Protein AF-N9Q2F3-F1 (afdb_monomer_lite)

Foldseek 3Di:
DDPDPPVVVPDDDLCPPPDDDWFPQKDKFALVRVCVVLVHFFDPDPQVVVAAEADQVDKDKDWFDDDPDPPDQGKHKHFYDPPQFKKKKKWAFPDPVQTETFDWWKFFAAPRRGTGITMALFFDDWDPDDPVGGIITMGMDGHDPRGGMMITFGDCDGPNPNVHHYDRTGMMMMHRDD

Radius of gyration: 16.93 Å; chains: 1; bounding box: 44×53×39 Å

pLDDT: mean 86.67, std 14.23, range [40.28, 98.25]

Sequence (178 aa):
MGQSVLKSLFQTPEVDSGPVVLAQSYYRISQSETIDSLGKQCFNDKKIKKAKEISLKKAVNLWPRAPLKADEFDFEVVKLQSDIQNIQINSYASSQKNPTYYWPFVVFLDSRGCVLEGAGGFKNQEGQANIIQHERIEGVLQIPAQSEYILLTPLASAIDVEDKMLTNHGQLKLVAIR

Structure (mmCIF, N/CA/C/O backbone):
data_AF-N9Q2F3-F1
#
_entry.id   AF-N9Q2F3-F1
#
loop_
_atom_site.group_PDB
_atom_site.id
_atom_site.type_symbol
_atom_site.label_atom_id
_atom_site.label_alt_id
_atom_site.label_comp_id
_atom_site.label_asym_id
_atom_site.label_entity_id
_atom_site.label_seq_id
_atom_site.pdbx_PDB_ins_code
_atom_site.Cartn_x
_atom_site.Cartn_y
_atom_site.Cartn_z
_atom_site.occupancy
_atom_site.B_iso_or_equiv
_atom_site.auth_seq_id
_atom_site.auth_comp_id
_atom_site.auth_asym_id
_atom_site.auth_atom_id
_atom_site.pdbx_PDB_model_num
ATOM 1 N N . MET A 1 1 ? -30.015 -33.018 -19.981 1.00 40.28 1 MET A N 1
ATOM 2 C CA . MET A 1 1 ? -28.538 -32.956 -20.028 1.00 40.28 1 MET A CA 1
ATOM 3 C C . MET A 1 1 ? -28.154 -31.625 -20.659 1.00 40.28 1 MET A C 1
ATOM 5 O O . MET A 1 1 ? -28.429 -31.447 -21.833 1.00 40.28 1 MET A O 1
ATOM 9 N N . GLY A 1 2 ? -27.662 -30.651 -19.890 1.00 49.91 2 GLY A N 1
ATOM 10 C CA . GLY A 1 2 ? -27.363 -29.316 -20.436 1.00 49.91 2 GLY A CA 1
ATOM 11 C C . GLY A 1 2 ? -27.099 -28.224 -19.399 1.00 49.91 2 GLY A C 1
ATOM 12 O O . GLY A 1 2 ? -27.326 -27.051 -19.678 1.00 49.91 2 GLY A O 1
ATOM 13 N N . GLN A 1 3 ? -26.657 -28.575 -18.187 1.00 45.72 3 GLN A N 1
ATOM 14 C CA . GLN A 1 3 ? -26.303 -27.565 -17.190 1.00 45.72 3 GLN A CA 1
ATOM 15 C C . GLN A 1 3 ? -24.887 -27.035 -17.449 1.00 45.72 3 GLN A C 1
ATOM 17 O O . GLN A 1 3 ? -23.912 -27.462 -16.853 1.00 45.72 3 GLN A O 1
ATOM 22 N N . SER A 1 4 ? -24.848 -26.083 -18.382 1.00 48.66 4 SER A N 1
ATOM 23 C CA . SER A 1 4 ? -24.083 -24.835 -18.340 1.00 48.66 4 SER A CA 1
ATOM 24 C C . SER A 1 4 ? -22.572 -24.908 -18.077 1.00 48.66 4 SER A C 1
ATOM 26 O O . SER A 1 4 ? -22.093 -24.635 -16.979 1.00 48.66 4 SER A O 1
ATOM 28 N N . VAL A 1 5 ? -21.824 -25.079 -19.171 1.00 55.59 5 VAL A N 1
ATOM 29 C CA . VAL A 1 5 ? -20.409 -24.676 -19.319 1.00 55.59 5 VAL A CA 1
ATOM 30 C C . VAL A 1 5 ? -20.212 -23.176 -19.017 1.00 55.59 5 VAL A C 1
ATOM 32 O O . VAL A 1 5 ? -19.134 -22.744 -18.629 1.00 55.59 5 VAL A O 1
ATOM 35 N N . LEU A 1 6 ? -21.270 -22.359 -19.114 1.00 49.62 6 LEU A N 1
ATOM 36 C CA . LEU A 1 6 ? -21.218 -20.943 -18.740 1.00 49.62 6 LEU A CA 1
ATOM 37 C C . LEU A 1 6 ? -21.044 -20.755 -17.227 1.00 49.62 6 LEU A C 1
ATOM 39 O O . LEU A 1 6 ? -20.429 -19.784 -16.806 1.00 49.62 6 LEU A O 1
ATOM 43 N N . LYS A 1 7 ? -21.535 -21.681 -16.391 1.00 51.22 7 LYS A N 1
ATOM 44 C CA . LYS A 1 7 ? -21.461 -21.541 -14.929 1.00 51.22 7 LYS A CA 1
ATOM 45 C C . LYS A 1 7 ? -20.027 -21.673 -14.403 1.00 51.22 7 LYS A C 1
ATOM 47 O O . LYS A 1 7 ? -19.695 -20.996 -13.437 1.00 51.22 7 LYS A O 1
ATOM 52 N N . SER A 1 8 ? -19.176 -22.469 -15.057 1.00 53.12 8 SER A N 1
ATOM 53 C CA . SER A 1 8 ? -17.759 -22.606 -14.690 1.00 53.12 8 SER A CA 1
ATOM 54 C C . SER A 1 8 ? -16.909 -21.402 -15.107 1.00 53.12 8 SER A C 1
ATOM 56 O O . SER A 1 8 ? -15.882 -21.154 -14.492 1.00 53.12 8 SER A O 1
ATOM 58 N N . LEU A 1 9 ? -17.337 -20.619 -16.107 1.00 51.78 9 LEU A N 1
ATOM 59 C CA . LEU A 1 9 ? -16.630 -19.401 -16.535 1.00 51.78 9 LEU A CA 1
ATOM 60 C C . LEU A 1 9 ? -16.810 -18.227 -15.558 1.00 51.78 9 LEU A C 1
ATOM 62 O O . LEU A 1 9 ? -15.969 -17.334 -15.515 1.00 51.78 9 LEU A O 1
ATOM 66 N N . PHE A 1 10 ? -17.889 -18.229 -14.767 1.00 58.81 10 PHE A N 1
ATOM 67 C CA . PHE A 1 10 ? -18.186 -17.191 -13.769 1.00 58.81 10 PHE A CA 1
ATOM 68 C C . PHE A 1 10 ? -17.873 -17.613 -12.328 1.00 58.81 10 PHE A C 1
ATOM 70 O O . PHE A 1 10 ? -18.113 -16.842 -11.399 1.00 58.81 10 PHE A O 1
ATOM 77 N N . GLN A 1 11 ? -17.357 -18.825 -12.114 1.00 43.16 11 GLN A N 1
ATOM 78 C CA . GLN A 1 11 ? -16.860 -19.232 -10.805 1.00 43.16 11 GLN A CA 1
ATOM 79 C C . GLN A 1 11 ? -15.481 -18.614 -10.595 1.00 43.16 11 GLN A C 1
ATOM 81 O O . GLN A 1 11 ? -14.494 -19.048 -11.181 1.00 43.16 11 GLN A O 1
ATOM 86 N N . THR A 1 12 ? -15.418 -17.582 -9.754 1.00 49.09 12 THR A N 1
ATOM 87 C CA . THR A 1 12 ? -14.153 -17.119 -9.184 1.00 49.09 12 THR A CA 1
ATOM 88 C C . THR A 1 12 ? -13.551 -18.306 -8.430 1.00 49.09 12 THR A C 1
ATOM 90 O O . THR A 1 12 ? -14.217 -18.801 -7.516 1.00 49.09 12 THR A O 1
ATOM 93 N N . PRO A 1 13 ? -12.357 -18.803 -8.796 1.00 44.53 13 PRO A N 1
ATOM 94 C CA . PRO A 1 13 ? -11.714 -19.843 -8.012 1.00 44.53 13 PRO A CA 1
ATOM 95 C C . PRO A 1 13 ? -11.567 -19.327 -6.579 1.00 44.53 13 PRO A C 1
ATOM 97 O O . PRO A 1 13 ? -11.118 -18.193 -6.382 1.00 44.53 13 PRO A O 1
ATOM 100 N N . GLU A 1 14 ? -11.961 -20.126 -5.586 1.00 48.62 14 GLU A N 1
ATOM 101 C CA . GLU A 1 14 ? -11.440 -19.911 -4.240 1.00 48.62 14 GLU A CA 1
ATOM 102 C C . GLU A 1 14 ? -9.928 -20.095 -4.347 1.00 48.62 14 GLU A C 1
ATOM 104 O O . GLU A 1 14 ? -9.438 -21.171 -4.689 1.00 48.62 14 GLU A O 1
ATOM 109 N N . VAL A 1 15 ? -9.197 -18.997 -4.169 1.00 49.72 15 VAL A N 1
ATOM 110 C CA . VAL A 1 15 ? -7.740 -19.019 -4.131 1.00 49.72 15 VAL A CA 1
ATOM 111 C C . VAL A 1 15 ? -7.370 -19.634 -2.788 1.00 49.72 15 VAL A C 1
ATOM 113 O O . VAL A 1 15 ? -7.309 -18.938 -1.779 1.00 49.72 15 VAL A O 1
ATOM 116 N N . ASP A 1 16 ? -7.202 -20.952 -2.767 1.00 48.19 16 ASP A N 1
ATOM 117 C CA . ASP A 1 16 ? -6.467 -21.629 -1.706 1.00 48.19 16 ASP A CA 1
ATOM 118 C C . ASP A 1 16 ? -4.981 -21.313 -1.923 1.00 48.19 16 ASP A C 1
ATOM 120 O O . ASP A 1 16 ? -4.345 -21.829 -2.844 1.00 48.19 16 ASP A O 1
ATOM 124 N N . SER A 1 17 ? -4.467 -20.337 -1.173 1.00 54.75 17 SER A N 1
ATOM 125 C CA . SER A 1 17 ? -3.170 -19.695 -1.423 1.00 54.75 17 SER A CA 1
ATOM 126 C C . SER A 1 17 ? -1.962 -20.452 -0.861 1.00 54.75 17 SER A C 1
ATOM 128 O O . SER A 1 17 ? -0.843 -19.955 -0.974 1.00 54.75 17 SER A O 1
ATOM 130 N N . GLY A 1 18 ? -2.145 -21.639 -0.271 1.00 63.53 18 GLY A N 1
ATOM 131 C CA . GLY A 1 18 ? -1.077 -22.279 0.501 1.00 63.53 18 GLY A CA 1
ATOM 132 C C . GLY A 1 18 ? -0.653 -21.410 1.701 1.00 63.53 18 GLY A C 1
ATOM 133 O O . GLY A 1 18 ? -1.369 -20.476 2.066 1.00 63.53 18 GLY A O 1
ATOM 134 N N . PRO A 1 19 ? 0.484 -21.702 2.361 1.00 72.56 19 PRO A N 1
ATOM 135 C CA . PRO A 1 19 ? 0.951 -20.875 3.468 1.00 72.56 19 PRO A CA 1
ATOM 136 C C . PRO A 1 19 ? 1.272 -19.454 2.987 1.00 72.56 19 PRO A C 1
ATOM 138 O O . PRO A 1 19 ? 2.014 -19.272 2.023 1.00 72.56 19 PRO A O 1
ATOM 141 N N . VAL A 1 20 ? 0.750 -18.443 3.686 1.00 81.88 20 VAL A N 1
ATOM 142 C CA . VAL A 1 20 ? 1.099 -17.041 3.438 1.00 81.88 20 VAL A CA 1
ATOM 143 C C . VAL A 1 20 ? 2.567 -16.813 3.798 1.00 81.88 20 VAL A C 1
ATOM 145 O O . VAL A 1 20 ? 2.960 -16.952 4.956 1.00 81.88 20 VAL A O 1
ATOM 148 N N . VAL A 1 21 ? 3.380 -16.446 2.806 1.00 87.25 21 VAL A N 1
ATOM 149 C CA . VAL A 1 21 ? 4.807 -16.145 2.982 1.00 87.25 21 VAL A CA 1
ATOM 150 C C . VAL A 1 21 ? 5.035 -14.652 2.770 1.00 87.25 21 VAL A C 1
ATOM 152 O O . VAL A 1 21 ? 4.742 -14.121 1.700 1.00 87.25 21 VAL A O 1
ATOM 155 N N . LEU A 1 22 ? 5.578 -13.970 3.778 1.00 92.62 22 LEU A N 1
ATOM 156 C CA . LEU A 1 22 ? 6.029 -12.583 3.645 1.00 92.62 22 LEU A CA 1
ATOM 157 C C . LEU A 1 22 ? 7.369 -12.520 2.903 1.00 92.62 22 LEU A C 1
ATOM 159 O O . LEU A 1 22 ? 8.162 -13.463 2.943 1.00 92.62 22 LEU A O 1
ATOM 163 N N . ALA A 1 23 ? 7.622 -11.402 2.228 1.00 93.38 23 ALA A N 1
ATOM 164 C CA . ALA A 1 23 ? 8.900 -11.161 1.569 1.00 93.38 23 ALA A CA 1
ATOM 165 C C . ALA A 1 23 ? 10.058 -11.177 2.582 1.00 93.38 23 ALA A C 1
ATOM 167 O O . ALA A 1 23 ? 9.909 -10.727 3.715 1.00 93.38 23 ALA A O 1
ATOM 168 N N . GLN A 1 24 ? 11.244 -11.635 2.171 1.00 91.31 24 GLN A N 1
ATOM 169 C CA . GLN A 1 24 ? 12.432 -11.579 3.040 1.00 91.31 24 GLN A CA 1
ATOM 170 C C . GLN A 1 24 ? 12.848 -10.139 3.360 1.00 91.31 24 GLN A C 1
ATOM 172 O O . GLN A 1 24 ? 13.388 -9.867 4.427 1.00 91.31 24 GLN A O 1
ATOM 177 N N . SER A 1 25 ? 12.572 -9.219 2.438 1.00 92.44 25 SER A N 1
ATOM 178 C CA . SER A 1 25 ? 12.775 -7.783 2.594 1.00 92.44 25 SER A CA 1
ATOM 179 C C . SER A 1 25 ? 11.649 -7.090 3.362 1.00 92.44 25 SER A C 1
ATOM 181 O O . SER A 1 25 ? 11.697 -5.875 3.486 1.00 92.44 25 SER A O 1
ATOM 183 N N . TYR A 1 26 ? 10.624 -7.808 3.837 1.00 95.12 26 TYR A N 1
ATOM 184 C CA . TYR A 1 26 ? 9.456 -7.199 4.470 1.00 95.12 26 TYR A CA 1
ATOM 185 C C . TYR A 1 26 ? 9.838 -6.498 5.775 1.00 95.12 26 TYR A C 1
ATOM 187 O O . TYR A 1 26 ? 10.404 -7.119 6.676 1.00 95.12 26 TYR A O 1
ATOM 195 N N . TYR A 1 27 ? 9.471 -5.225 5.912 1.00 93.88 27 TYR A N 1
ATOM 196 C CA . TYR A 1 27 ? 9.708 -4.473 7.141 1.00 93.88 27 TYR A CA 1
ATOM 197 C C . TYR A 1 27 ? 8.520 -3.594 7.528 1.00 93.88 27 TYR A C 1
ATOM 199 O O . TYR A 1 27 ? 7.716 -3.163 6.695 1.00 93.88 27 TYR A O 1
ATOM 207 N N . ARG A 1 28 ? 8.433 -3.328 8.834 1.00 95.94 28 ARG A N 1
ATOM 208 C CA . ARG A 1 28 ? 7.472 -2.412 9.451 1.00 95.94 28 ARG A CA 1
ATOM 209 C C . ARG A 1 28 ? 8.161 -1.108 9.794 1.00 95.94 28 ARG A C 1
ATOM 211 O O . ARG A 1 28 ? 9.334 -1.108 10.156 1.00 95.94 28 ARG A O 1
ATOM 218 N N . ILE A 1 29 ? 7.417 -0.019 9.690 1.00 95.56 29 ILE A N 1
ATOM 219 C CA . ILE A 1 29 ? 7.859 1.320 10.063 1.00 95.56 29 ILE A CA 1
ATOM 220 C C . ILE A 1 29 ? 7.018 1.755 11.249 1.00 95.56 29 ILE A C 1
ATOM 222 O O . ILE A 1 29 ? 5.792 1.659 11.197 1.00 95.56 29 ILE A O 1
ATOM 226 N N . SER A 1 30 ? 7.660 2.234 12.312 1.00 97.31 30 SER A N 1
ATOM 227 C CA . SER A 1 30 ? 6.954 2.644 13.525 1.00 97.31 30 SER A CA 1
ATOM 228 C C . SER A 1 30 ? 5.921 3.745 13.251 1.00 97.31 30 SER A C 1
ATOM 230 O O . SER A 1 30 ? 5.980 4.453 12.240 1.00 97.31 30 SER A O 1
ATOM 232 N N . GLN A 1 31 ? 4.971 3.919 14.174 1.00 97.62 31 GLN A N 1
ATOM 233 C CA . GLN A 1 31 ? 3.963 4.974 14.076 1.00 97.62 31 GLN A CA 1
ATOM 234 C C . GLN A 1 31 ? 4.603 6.354 13.877 1.00 97.62 31 GLN A C 1
ATOM 236 O O . GLN A 1 31 ? 4.211 7.080 12.968 1.00 97.62 31 GLN A O 1
ATOM 241 N N . SER A 1 32 ? 5.596 6.704 14.700 1.00 96.12 32 SER A N 1
ATOM 242 C CA . SER A 1 32 ? 6.265 8.008 14.658 1.00 96.12 32 SER A CA 1
ATOM 243 C C . SER A 1 32 ? 6.963 8.249 13.326 1.00 96.12 32 SER A C 1
ATOM 245 O O . SER A 1 32 ? 6.693 9.252 12.678 1.00 96.12 32 SER A O 1
ATOM 247 N N . GLU A 1 33 ? 7.771 7.295 12.863 1.00 95.06 33 GLU A N 1
ATOM 248 C CA . GLU A 1 33 ? 8.491 7.423 11.589 1.00 95.06 33 GLU A CA 1
ATOM 249 C C . GLU A 1 33 ? 7.527 7.491 10.399 1.00 95.06 33 GLU A C 1
ATOM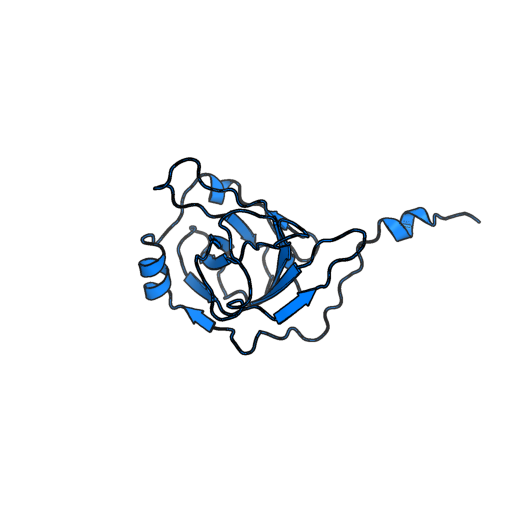 251 O O . GLU A 1 33 ? 7.766 8.213 9.431 1.00 95.06 33 GLU A O 1
ATOM 256 N N . THR A 1 34 ? 6.407 6.769 10.474 1.00 95.75 34 THR A N 1
ATOM 257 C CA . THR A 1 34 ? 5.360 6.819 9.451 1.00 95.75 34 THR A CA 1
ATOM 258 C C . THR A 1 34 ? 4.681 8.187 9.428 1.00 95.75 34 THR A C 1
ATOM 260 O O . THR A 1 34 ? 4.484 8.750 8.354 1.00 95.75 34 THR A O 1
ATOM 263 N N . ILE A 1 35 ? 4.353 8.755 10.593 1.00 95.31 35 ILE A N 1
ATOM 264 C CA . ILE A 1 35 ? 3.778 10.104 10.699 1.00 95.31 35 ILE A CA 1
ATOM 265 C C . ILE A 1 35 ? 4.754 11.146 10.153 1.00 95.31 35 ILE A C 1
ATOM 267 O O . ILE A 1 35 ? 4.335 11.991 9.362 1.00 95.31 35 ILE A O 1
ATOM 271 N N . ASP A 1 36 ? 6.030 11.061 10.528 1.00 93.06 36 ASP A N 1
ATOM 272 C CA . ASP A 1 36 ? 7.075 11.978 10.069 1.00 93.06 36 ASP A CA 1
ATOM 273 C C . ASP A 1 36 ? 7.243 11.908 8.546 1.00 93.06 36 ASP A C 1
ATOM 275 O O . ASP A 1 36 ? 7.299 12.939 7.876 1.00 93.06 36 ASP A O 1
ATOM 279 N N . SER A 1 37 ? 7.227 10.696 7.984 1.00 89.81 37 SER A N 1
ATOM 280 C CA . SER A 1 37 ? 7.331 10.471 6.536 1.00 89.81 37 SER A CA 1
ATOM 281 C C . SER A 1 37 ? 6.132 11.024 5.758 1.00 89.81 37 SER A C 1
ATOM 283 O O . SER A 1 37 ? 6.289 11.506 4.639 1.00 89.81 37 SER A O 1
ATOM 285 N N . LEU A 1 38 ? 4.925 10.953 6.331 1.00 89.88 38 LEU A N 1
ATOM 286 C CA . LEU A 1 38 ? 3.697 11.459 5.704 1.00 89.88 38 LEU A CA 1
ATOM 287 C C . LEU A 1 38 ? 3.460 12.953 5.964 1.00 89.88 38 LEU A C 1
ATOM 289 O O . LEU A 1 38 ? 2.654 13.574 5.273 1.00 89.88 38 LEU A O 1
ATOM 293 N N . GLY A 1 39 ? 4.071 13.514 7.010 1.00 91.12 39 GLY A N 1
ATOM 294 C CA . GLY A 1 39 ? 3.764 14.848 7.528 1.00 91.12 39 GLY A CA 1
ATOM 295 C C . GLY A 1 39 ? 2.346 14.988 8.103 1.00 91.12 39 GLY A C 1
ATOM 296 O O . GLY A 1 39 ? 1.881 16.108 8.327 1.00 91.12 39 GLY A O 1
ATOM 297 N N . LYS A 1 40 ? 1.619 13.879 8.316 1.00 92.19 40 LYS A N 1
ATOM 298 C CA . LYS A 1 40 ? 0.219 13.884 8.772 1.00 92.19 40 LYS A CA 1
ATOM 299 C C . LYS A 1 40 ? -0.101 12.658 9.623 1.00 92.19 40 LYS A C 1
ATOM 301 O O . LYS A 1 40 ? 0.143 11.526 9.221 1.00 92.19 40 LYS A O 1
ATOM 306 N N . GLN A 1 41 ? -0.725 12.894 10.778 1.00 95.81 41 GLN A N 1
ATOM 307 C CA . GLN A 1 41 ? -1.094 11.833 11.720 1.00 95.81 41 GLN A CA 1
ATOM 308 C C . GLN A 1 41 ? -2.452 11.184 11.427 1.00 95.81 41 GLN A C 1
ATOM 310 O O . GLN A 1 41 ? -2.607 9.982 11.618 1.00 95.81 41 GLN A O 1
ATOM 315 N N . CYS A 1 42 ? -3.453 11.961 11.009 1.00 95.69 42 CYS A N 1
ATOM 316 C CA . CYS A 1 42 ? -4.808 11.455 10.785 1.00 95.69 42 CYS A CA 1
ATOM 317 C C . CYS A 1 42 ? -5.410 12.003 9.495 1.00 95.69 42 CYS A C 1
ATOM 319 O O . CYS A 1 42 ? -5.230 13.172 9.158 1.00 95.69 42 CYS A O 1
ATOM 321 N N . PHE A 1 43 ? -6.183 11.166 8.813 1.00 93.44 43 PHE A N 1
ATOM 322 C CA . PHE A 1 43 ? -6.820 11.437 7.532 1.00 93.44 43 PHE A CA 1
ATOM 323 C C . PHE A 1 43 ? -8.338 11.475 7.730 1.00 93.44 43 PHE A C 1
ATOM 325 O O . PHE A 1 43 ? -8.956 10.483 8.102 1.00 93.44 43 PHE A O 1
ATOM 332 N N . ASN A 1 44 ? -8.960 12.630 7.487 1.00 87.12 44 ASN A N 1
ATOM 333 C CA . ASN A 1 44 ? -10.416 12.820 7.589 1.00 87.12 44 ASN A CA 1
ATOM 334 C C . ASN A 1 44 ? -11.048 13.185 6.233 1.00 87.12 44 ASN A C 1
ATOM 336 O O . ASN A 1 44 ? -12.165 13.712 6.150 1.00 87.12 44 ASN A O 1
ATOM 340 N N . ASP A 1 45 ? -10.312 12.891 5.165 1.00 82.81 45 ASP A N 1
ATOM 341 C CA . ASP A 1 45 ? -10.558 13.388 3.823 1.00 82.81 45 ASP A CA 1
ATOM 342 C C . ASP A 1 45 ? -11.740 12.655 3.172 1.00 82.81 45 ASP A C 1
ATOM 344 O O . ASP A 1 45 ? -12.147 11.555 3.562 1.00 82.81 45 ASP A O 1
ATOM 348 N N . LYS A 1 46 ? -12.295 13.241 2.105 1.00 86.19 46 LYS A N 1
ATOM 349 C CA . LYS A 1 46 ? -13.409 12.639 1.350 1.00 86.19 46 LYS A CA 1
ATOM 350 C C . LYS A 1 46 ? -13.074 11.236 0.825 1.00 86.19 46 LYS A C 1
ATOM 352 O O . LYS A 1 46 ? -13.992 10.435 0.657 1.00 86.19 46 LYS A O 1
ATOM 357 N N . LYS A 1 47 ? -11.789 10.951 0.577 1.00 87.56 47 LYS A N 1
ATOM 358 C CA . LYS A 1 47 ? -11.294 9.636 0.154 1.00 87.56 47 LYS A CA 1
ATOM 359 C C . LYS A 1 47 ? -11.534 8.567 1.227 1.00 87.56 47 LYS A C 1
ATOM 361 O O . LYS A 1 47 ? -12.092 7.532 0.890 1.00 87.56 47 LYS A O 1
ATOM 366 N N . ILE A 1 48 ? -11.260 8.855 2.505 1.00 91.19 48 ILE A N 1
ATOM 367 C CA . ILE A 1 48 ? -11.517 7.935 3.632 1.00 91.19 48 ILE A CA 1
ATOM 368 C C . ILE A 1 48 ? -13.006 7.592 3.719 1.00 91.19 48 ILE A C 1
ATOM 370 O O . ILE A 1 48 ? -13.392 6.428 3.725 1.00 91.19 48 ILE A O 1
ATOM 374 N N . LYS A 1 49 ? -13.872 8.611 3.671 1.00 89.44 49 LYS A N 1
ATOM 375 C CA . LYS A 1 49 ? -15.335 8.428 3.749 1.00 89.44 49 LYS A CA 1
ATOM 376 C C . LYS A 1 49 ? -15.927 7.641 2.575 1.00 89.44 49 LYS A C 1
ATOM 378 O O . LYS A 1 49 ? -17.049 7.156 2.673 1.00 89.44 49 LYS A O 1
ATOM 383 N N . LYS A 1 50 ? -15.216 7.571 1.448 1.00 92.38 50 LYS A N 1
ATOM 384 C CA . LYS A 1 50 ? -15.640 6.885 0.219 1.00 92.38 50 LYS A CA 1
ATOM 385 C C . LYS A 1 50 ? -14.756 5.684 -0.117 1.00 92.38 50 LYS A C 1
ATOM 387 O O . LYS A 1 50 ? -14.811 5.203 -1.250 1.00 92.38 50 LYS A O 1
ATOM 392 N N . ALA A 1 51 ? -13.941 5.232 0.835 1.00 94.75 51 ALA A N 1
ATOM 393 C CA . ALA A 1 51 ? -13.023 4.128 0.631 1.00 94.75 51 ALA A CA 1
ATOM 394 C C . ALA A 1 51 ? -13.800 2.887 0.179 1.00 94.75 51 ALA A C 1
ATOM 396 O O . ALA A 1 51 ? -14.854 2.552 0.725 1.00 94.75 51 ALA A O 1
ATOM 397 N N . LYS A 1 52 ? -13.285 2.206 -0.845 1.00 95.94 52 LYS A N 1
ATOM 398 C CA . LYS A 1 52 ? -13.847 0.920 -1.262 1.00 95.94 52 LYS A CA 1
ATOM 399 C C . LYS A 1 52 ? -13.553 -0.100 -0.169 1.00 95.94 52 LYS A C 1
ATOM 401 O O . LYS A 1 52 ? -12.440 -0.127 0.344 1.00 95.94 52 LYS A O 1
ATOM 406 N N . GLU A 1 53 ? -14.527 -0.939 0.152 1.00 96.12 53 GLU A N 1
ATOM 407 C CA . GLU A 1 53 ? -14.348 -2.010 1.132 1.00 96.12 53 GLU A CA 1
ATOM 408 C C . GLU A 1 53 ? -13.834 -3.290 0.457 1.00 96.12 53 GLU A C 1
ATOM 410 O O . GLU A 1 53 ? -14.397 -3.724 -0.561 1.00 96.12 53 GLU A O 1
ATOM 415 N N . ILE A 1 54 ? -12.766 -3.866 1.017 1.00 95.88 54 ILE A N 1
ATOM 416 C CA . ILE A 1 54 ? -12.198 -5.164 0.637 1.00 95.88 54 ILE A CA 1
ATOM 417 C C . ILE A 1 54 ? -12.659 -6.251 1.606 1.00 95.88 54 ILE A C 1
ATOM 419 O O . ILE A 1 54 ? -12.805 -6.009 2.801 1.00 95.88 54 ILE A O 1
ATOM 423 N N . SER A 1 55 ? -12.860 -7.462 1.086 1.00 94.12 55 SER A N 1
ATOM 424 C CA . SER A 1 55 ? -13.147 -8.649 1.887 1.00 94.12 55 SER A CA 1
ATOM 425 C C . SER A 1 55 ? -12.574 -9.911 1.260 1.00 94.12 55 SER A C 1
ATOM 427 O O . SER A 1 55 ? -12.185 -9.914 0.092 1.00 94.12 55 SER A O 1
ATOM 429 N N . LEU A 1 56 ? -12.599 -11.020 2.003 1.00 90.12 56 LEU A N 1
ATOM 430 C CA . LEU A 1 56 ? -12.174 -12.342 1.518 1.00 90.12 56 LEU A CA 1
ATOM 431 C C . LEU A 1 56 ? -12.918 -12.809 0.254 1.00 90.12 56 LEU A C 1
ATOM 433 O O . LEU A 1 56 ? -12.427 -13.666 -0.469 1.00 90.12 56 LEU A O 1
ATOM 437 N N . LYS A 1 57 ? -14.104 -12.255 -0.033 1.00 87.00 57 LYS A N 1
ATOM 438 C CA . LYS A 1 57 ? -14.899 -12.593 -1.227 1.00 87.00 57 LYS A CA 1
ATOM 439 C C . LYS A 1 57 ? -14.814 -11.536 -2.328 1.00 87.00 57 LYS A C 1
ATOM 441 O O . LYS A 1 57 ? -15.375 -11.731 -3.405 1.00 87.00 57 LYS A O 1
ATOM 446 N N . LYS A 1 58 ? -14.179 -10.391 -2.061 1.00 91.12 58 LYS A N 1
ATOM 447 C CA . LYS A 1 58 ? -14.245 -9.214 -2.927 1.00 91.12 58 LYS A CA 1
ATOM 448 C C . LYS A 1 58 ? -12.897 -8.513 -3.003 1.00 91.12 58 LYS A C 1
ATOM 450 O O . LYS A 1 58 ? -12.512 -7.780 -2.096 1.00 91.12 58 LYS A O 1
ATOM 455 N N . ALA A 1 59 ? -12.241 -8.676 -4.147 1.00 94.06 59 ALA A N 1
ATOM 456 C CA . ALA A 1 59 ? -11.065 -7.897 -4.507 1.00 94.06 59 ALA A CA 1
ATOM 457 C C . ALA A 1 59 ? -11.423 -6.426 -4.776 1.00 94.06 59 ALA A C 1
ATOM 459 O O . ALA A 1 59 ? -12.520 -6.106 -5.248 1.00 94.06 59 ALA A O 1
ATOM 460 N N . VAL A 1 60 ? -10.464 -5.533 -4.544 1.00 96.81 60 VAL A N 1
ATOM 461 C CA . VAL A 1 60 ? -10.589 -4.100 -4.829 1.00 96.81 60 VAL A CA 1
ATOM 462 C C . VAL A 1 60 ? -9.579 -3.705 -5.895 1.00 96.81 60 VAL A C 1
ATOM 464 O O . VAL A 1 60 ? -8.383 -3.923 -5.742 1.00 96.81 60 VAL A O 1
ATOM 467 N N . ASN A 1 61 ? -10.067 -3.091 -6.973 1.00 96.44 61 ASN A N 1
ATOM 468 C CA . ASN A 1 61 ? -9.219 -2.463 -7.980 1.00 96.44 61 ASN A CA 1
ATOM 469 C C . ASN A 1 61 ? -9.124 -0.953 -7.716 1.00 96.44 61 ASN A C 1
ATOM 471 O O . ASN A 1 61 ? -10.147 -0.287 -7.474 1.00 96.44 61 ASN A O 1
ATOM 475 N N . LEU A 1 62 ? -7.906 -0.426 -7.788 1.00 95.56 62 LEU A N 1
ATOM 476 C CA . LEU A 1 62 ? -7.575 0.985 -7.620 1.00 95.56 62 LEU A CA 1
ATOM 477 C C . LEU A 1 62 ? -6.846 1.486 -8.863 1.00 95.56 62 LEU A C 1
ATOM 479 O O . LEU A 1 62 ? -6.095 0.742 -9.493 1.00 95.56 62 LEU A O 1
ATOM 483 N N . TRP A 1 63 ? -7.058 2.760 -9.180 1.00 94.25 63 TRP A N 1
ATOM 484 C CA . TRP A 1 63 ? -6.400 3.442 -10.291 1.00 94.25 63 TRP A CA 1
ATOM 485 C C . TRP A 1 63 ? -5.793 4.745 -9.779 1.00 94.25 63 TRP A C 1
ATOM 487 O O . TRP A 1 63 ? -6.394 5.798 -10.017 1.00 94.25 63 TRP A O 1
ATOM 497 N N . PRO A 1 64 ? -4.660 4.672 -9.050 1.00 92.62 64 PRO A N 1
ATOM 498 C CA . PRO A 1 64 ? -3.920 5.860 -8.653 1.00 92.62 64 PRO A CA 1
ATOM 499 C C . PRO A 1 64 ? -3.654 6.743 -9.868 1.00 92.62 64 PRO A C 1
ATOM 501 O O . PRO A 1 64 ? -3.308 6.249 -10.949 1.00 92.62 64 PRO A O 1
ATOM 504 N N . ARG A 1 65 ? -3.837 8.048 -9.702 1.00 89.06 65 ARG A N 1
ATOM 505 C CA . ARG A 1 65 ? -3.605 9.046 -10.749 1.00 89.06 65 ARG A CA 1
ATOM 506 C C . ARG A 1 65 ? -2.518 9.991 -10.272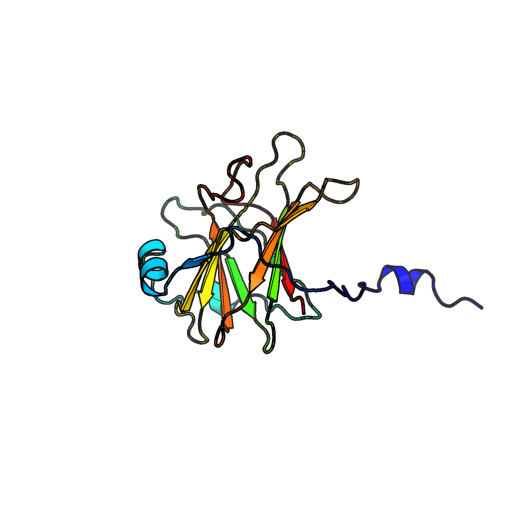 1.00 89.06 65 ARG A C 1
ATOM 508 O O . ARG A 1 65 ? -2.286 10.107 -9.082 1.00 89.06 65 ARG A O 1
ATOM 515 N N . ALA A 1 66 ? -1.861 10.661 -11.209 1.00 85.38 66 ALA A N 1
ATOM 516 C CA . ALA A 1 66 ? -0.990 11.759 -10.839 1.00 85.38 66 ALA A CA 1
ATOM 517 C C . ALA A 1 66 ? -1.855 12.916 -10.305 1.00 85.38 66 ALA A C 1
ATOM 519 O O . ALA A 1 66 ? -2.918 13.184 -10.889 1.00 85.38 66 ALA A O 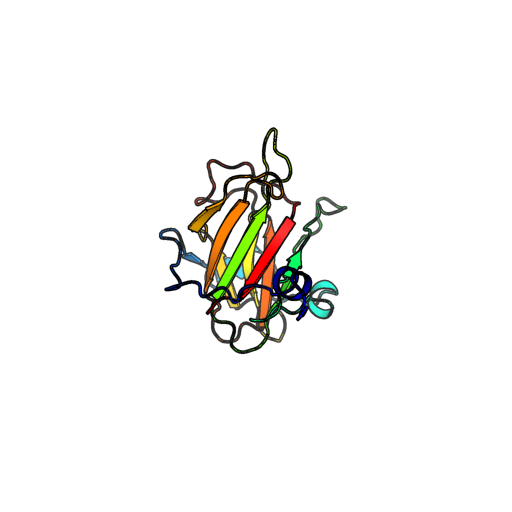1
ATOM 520 N N . PRO A 1 67 ? -1.415 13.613 -9.247 1.00 81.50 67 PRO A N 1
ATOM 521 C CA . PRO A 1 67 ? -2.148 14.751 -8.727 1.00 81.50 67 PRO A CA 1
ATOM 522 C C . PRO A 1 67 ? -2.216 15.866 -9.774 1.00 81.50 67 PRO A C 1
ATOM 524 O O . PRO A 1 67 ? -1.301 16.060 -10.577 1.00 81.50 67 PRO A O 1
ATOM 527 N N . LEU A 1 68 ? -3.316 16.620 -9.765 1.00 79.94 68 LEU A N 1
ATOM 528 C CA . LEU A 1 68 ? -3.501 17.748 -10.686 1.00 79.94 68 LEU A CA 1
ATOM 529 C C . LEU A 1 68 ? -2.618 18.946 -10.311 1.00 79.94 68 LEU A C 1
ATOM 531 O O . LEU A 1 68 ? -2.341 19.795 -11.157 1.00 79.94 68 LEU A O 1
ATOM 535 N N . LYS A 1 69 ? -2.201 19.023 -9.044 1.00 82.00 69 LYS A N 1
ATOM 536 C CA . LYS A 1 69 ? -1.300 20.041 -8.501 1.00 82.00 69 LYS A CA 1
ATOM 537 C C . LYS A 1 69 ? -0.073 19.362 -7.905 1.00 82.00 69 LYS A C 1
ATOM 539 O O . LYS A 1 69 ? -0.203 18.343 -7.238 1.00 82.00 69 LYS A O 1
ATOM 544 N N . ALA A 1 70 ? 1.109 19.925 -8.136 1.00 69.50 70 ALA A N 1
ATOM 545 C CA . ALA A 1 70 ? 2.377 19.311 -7.733 1.00 69.50 70 ALA A CA 1
ATOM 546 C C . ALA A 1 70 ? 2.546 19.172 -6.205 1.00 69.50 70 ALA A C 1
ATOM 548 O O . ALA A 1 70 ? 3.316 18.340 -5.742 1.00 69.50 70 ALA A O 1
ATOM 549 N N . ASP A 1 71 ? 1.821 19.982 -5.441 1.00 69.88 71 ASP A N 1
ATOM 550 C CA . ASP A 1 71 ? 1.822 20.090 -3.983 1.00 69.88 71 ASP A CA 1
ATOM 551 C C . ASP A 1 71 ? 0.700 19.282 -3.300 1.00 69.88 71 ASP A C 1
ATOM 553 O O . ASP A 1 71 ? 0.598 19.269 -2.073 1.00 69.88 71 ASP A O 1
ATOM 557 N N . GLU A 1 72 ? -0.150 18.588 -4.064 1.00 76.00 72 GLU A N 1
ATOM 558 C CA . GLU A 1 72 ? -1.218 17.760 -3.502 1.00 76.00 72 GLU A CA 1
ATOM 559 C C . GLU A 1 72 ? -0.686 16.380 -3.091 1.00 76.00 72 GLU A C 1
ATOM 561 O O . GLU A 1 72 ? -0.173 15.617 -3.911 1.00 76.00 72 GLU A O 1
ATOM 566 N N . PHE A 1 73 ? -0.843 16.044 -1.807 1.00 78.75 73 PHE A N 1
ATOM 567 C CA . PHE A 1 73 ? -0.552 14.707 -1.295 1.00 78.75 73 PHE A CA 1
ATOM 568 C C . PHE A 1 73 ? -1.573 13.705 -1.850 1.00 78.75 73 PHE A C 1
ATOM 570 O O . PHE A 1 73 ? -2.733 13.682 -1.420 1.00 78.75 73 PHE A O 1
ATOM 577 N N . ASP A 1 74 ? -1.144 12.890 -2.814 1.00 84.56 74 ASP A N 1
ATOM 578 C CA . ASP A 1 74 ? -1.998 11.889 -3.443 1.00 84.56 74 ASP A CA 1
ATOM 579 C C . ASP A 1 74 ? -1.828 10.510 -2.807 1.00 84.56 74 ASP A C 1
ATOM 581 O O . ASP A 1 74 ? -0.728 10.054 -2.507 1.00 84.56 74 ASP A O 1
ATOM 585 N N . PHE A 1 75 ? -2.952 9.838 -2.610 1.00 92.12 75 PHE A N 1
ATOM 586 C CA . PHE A 1 75 ? -3.019 8.514 -2.016 1.00 92.12 75 PHE A CA 1
ATOM 587 C C . PHE A 1 75 ? -4.323 7.830 -2.409 1.00 92.12 75 PHE A C 1
ATOM 589 O O . PHE A 1 75 ? -5.360 8.471 -2.616 1.00 92.12 75 PHE A O 1
ATOM 596 N N . GLU A 1 76 ? -4.291 6.507 -2.437 1.00 94.62 76 GLU A N 1
ATOM 597 C CA . GLU A 1 76 ? -5.488 5.678 -2.457 1.00 94.62 76 GLU A CA 1
ATOM 598 C C . GLU A 1 76 ? -5.780 5.148 -1.055 1.00 94.62 76 GLU A C 1
ATOM 600 O O . GLU A 1 76 ? -4.878 5.009 -0.229 1.00 94.62 76 GLU A O 1
ATOM 605 N N . VAL A 1 77 ? -7.046 4.840 -0.774 1.00 96.25 77 VAL A N 1
ATOM 606 C CA . VAL A 1 77 ? -7.430 4.233 0.503 1.00 96.25 77 VAL A CA 1
ATOM 607 C C . VAL A 1 77 ? -8.514 3.182 0.333 1.00 96.25 77 VAL A C 1
ATOM 609 O O . VAL A 1 77 ? -9.476 3.348 -0.424 1.00 96.25 77 VAL A O 1
ATOM 612 N N . VAL A 1 78 ? -8.344 2.084 1.060 1.00 97.31 78 VAL A N 1
ATOM 613 C CA . VAL A 1 78 ? -9.250 0.938 1.082 1.00 97.31 78 VAL A CA 1
ATOM 614 C C . VAL A 1 78 ? -9.653 0.669 2.519 1.00 97.31 78 VAL A C 1
ATOM 616 O O . VAL A 1 78 ? -8.811 0.679 3.412 1.00 97.31 78 VAL A O 1
ATOM 619 N N . LYS A 1 79 ? -10.947 0.439 2.731 1.00 97.50 79 LYS A N 1
ATOM 620 C CA . LYS A 1 79 ? -11.490 0.015 4.017 1.00 97.50 79 LYS A CA 1
ATOM 621 C C . LYS A 1 79 ? -11.410 -1.503 4.125 1.00 97.50 79 LYS A C 1
ATOM 623 O O . LYS A 1 79 ? -11.765 -2.198 3.173 1.00 97.50 79 LYS A O 1
ATOM 628 N N . LEU A 1 80 ? -10.971 -2.006 5.266 1.00 96.56 80 LEU A N 1
ATOM 629 C CA . LEU A 1 80 ? -10.867 -3.429 5.550 1.00 96.56 80 LEU A CA 1
ATOM 630 C C . LEU A 1 80 ? -12.170 -3.934 6.172 1.00 96.56 80 LEU A C 1
ATOM 632 O O . LEU A 1 80 ? -12.690 -3.325 7.103 1.00 96.56 80 LEU A O 1
ATOM 636 N N . GLN A 1 81 ? -12.698 -5.053 5.673 1.00 93.38 81 GLN A N 1
ATOM 637 C CA . GLN A 1 81 ? -13.654 -5.833 6.455 1.00 93.38 81 GLN A CA 1
ATOM 638 C C . GLN A 1 81 ? -12.923 -6.477 7.646 1.00 93.38 81 GLN A C 1
ATOM 640 O O . GLN A 1 81 ? -11.725 -6.765 7.564 1.00 93.38 81 GLN A O 1
ATOM 645 N N . SER A 1 82 ? -13.654 -6.732 8.734 1.00 81.19 82 SER A N 1
ATOM 646 C CA . SER A 1 82 ? -13.148 -7.507 9.866 1.00 81.19 82 SER A CA 1
ATOM 647 C C . SER A 1 82 ? -12.515 -8.831 9.414 1.00 81.19 82 SER A C 1
ATOM 649 O O . SER A 1 82 ? -12.910 -9.420 8.405 1.00 81.19 82 SER A O 1
ATOM 651 N N . ASP A 1 83 ? -11.540 -9.300 10.193 1.00 84.94 83 ASP A N 1
ATOM 652 C CA . ASP A 1 83 ? -10.918 -10.628 10.073 1.00 84.94 83 ASP A CA 1
ATOM 653 C C . ASP A 1 83 ? -9.968 -10.824 8.876 1.00 84.94 83 ASP A C 1
ATOM 655 O O . ASP A 1 83 ? -9.482 -11.932 8.641 1.00 84.94 83 ASP A O 1
ATOM 659 N N . ILE A 1 84 ? -9.645 -9.760 8.133 1.00 92.38 84 ILE A N 1
ATOM 660 C CA . ILE A 1 84 ? -8.581 -9.797 7.121 1.00 92.38 84 ILE A CA 1
ATOM 661 C C . ILE A 1 84 ? -7.224 -9.737 7.821 1.00 92.38 84 ILE A C 1
ATOM 663 O O . ILE A 1 84 ? -6.872 -8.726 8.422 1.00 92.38 84 ILE A O 1
ATOM 667 N N . GLN A 1 85 ? -6.447 -10.811 7.701 1.00 93.56 85 GLN A N 1
ATOM 668 C CA . GLN A 1 85 ? -5.100 -10.892 8.272 1.00 93.56 85 GLN A CA 1
ATOM 669 C C . GLN A 1 85 ? -4.016 -10.554 7.259 1.00 93.56 85 GLN A C 1
ATOM 671 O O . GLN A 1 85 ? -2.976 -10.021 7.632 1.00 93.56 85 GLN A O 1
ATOM 676 N N . ASN A 1 86 ? -4.258 -10.853 5.983 1.00 95.31 86 ASN A N 1
ATOM 677 C CA . ASN A 1 86 ? -3.271 -10.704 4.931 1.00 95.31 86 ASN A CA 1
ATOM 678 C C . ASN A 1 86 ? -3.914 -10.137 3.666 1.00 95.31 86 ASN A C 1
ATOM 680 O O . ASN A 1 86 ? -5.059 -10.452 3.32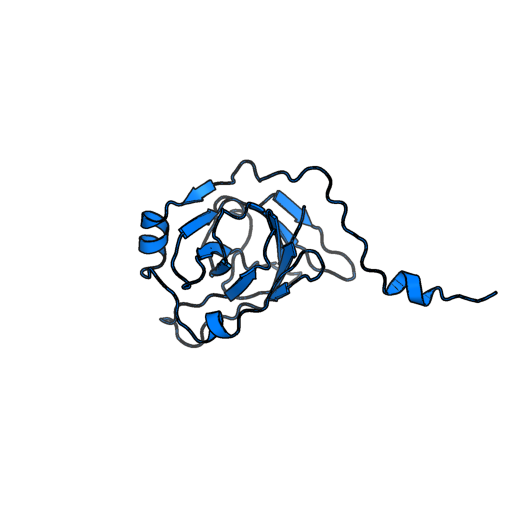5 1.00 95.31 86 ASN A O 1
ATOM 684 N N . ILE A 1 87 ? -3.167 -9.302 2.951 1.00 96.06 87 ILE A N 1
ATOM 685 C CA . ILE A 1 87 ? -3.580 -8.763 1.657 1.00 96.06 87 ILE A CA 1
ATOM 686 C C . ILE A 1 87 ? -2.458 -8.943 0.657 1.00 96.06 87 ILE A C 1
ATOM 688 O O . ILE A 1 87 ? -1.328 -8.526 0.883 1.00 96.06 87 ILE A O 1
ATOM 692 N N . GLN A 1 88 ? -2.814 -9.497 -0.491 1.00 96.19 88 GLN A N 1
ATOM 693 C CA . GLN A 1 88 ? -1.981 -9.490 -1.672 1.00 96.19 88 GLN A CA 1
ATOM 694 C C . GLN A 1 88 ? -2.244 -8.216 -2.478 1.00 96.19 88 GLN A C 1
ATOM 696 O O . GLN A 1 88 ? -3.384 -7.933 -2.868 1.00 96.19 88 GLN A O 1
ATOM 701 N N . ILE A 1 89 ? -1.185 -7.469 -2.766 1.00 96.75 89 ILE A N 1
ATOM 702 C CA . ILE A 1 89 ? -1.179 -6.331 -3.680 1.00 96.75 89 ILE A CA 1
ATOM 703 C C . ILE A 1 89 ? -0.574 -6.771 -5.003 1.00 96.75 89 ILE A C 1
ATOM 705 O O . ILE A 1 89 ? 0.516 -7.328 -5.055 1.00 96.75 89 ILE A O 1
ATOM 709 N N . ASN A 1 90 ? -1.282 -6.464 -6.084 1.00 95.81 90 ASN A N 1
ATOM 710 C CA . ASN A 1 90 ? -0.805 -6.645 -7.445 1.00 95.81 90 ASN A CA 1
ATOM 711 C C . ASN A 1 90 ? -0.703 -5.285 -8.117 1.00 95.81 90 ASN A C 1
ATOM 713 O O . ASN A 1 90 ? -1.727 -4.618 -8.268 1.00 95.81 90 ASN A O 1
ATOM 717 N N . SER A 1 91 ? 0.501 -4.901 -8.527 1.00 95.81 91 SER A N 1
ATOM 718 C CA . SER A 1 91 ? 0.757 -3.709 -9.331 1.00 95.81 91 SER A CA 1
ATOM 719 C C . SER A 1 91 ? 1.017 -4.110 -10.771 1.00 95.81 91 SER A C 1
ATOM 721 O O . SER A 1 91 ? 1.934 -4.882 -11.034 1.00 95.81 91 SER A O 1
ATOM 723 N N . TYR A 1 92 ? 0.198 -3.621 -11.698 1.00 94.50 92 TYR A N 1
ATOM 724 C CA . TYR A 1 92 ? 0.302 -3.972 -13.113 1.00 94.50 92 TYR A CA 1
ATOM 725 C C . TYR A 1 92 ? 1.116 -2.933 -13.876 1.00 94.50 92 TYR A C 1
ATOM 727 O O . TYR A 1 92 ? 0.960 -1.731 -13.645 1.00 94.50 92 TYR A O 1
ATOM 735 N N . ALA A 1 93 ? 1.928 -3.397 -14.825 1.00 92.62 93 ALA A N 1
ATOM 736 C CA . ALA A 1 93 ? 2.689 -2.518 -15.695 1.00 92.62 93 ALA A CA 1
ATOM 737 C C . ALA A 1 93 ? 1.762 -1.607 -16.512 1.00 92.62 93 ALA A C 1
ATOM 739 O O . ALA A 1 93 ? 0.758 -2.046 -17.090 1.00 92.62 93 ALA A O 1
ATOM 740 N N . SER A 1 94 ? 2.139 -0.334 -16.601 1.00 88.75 94 SER A N 1
ATOM 741 C CA . SER A 1 94 ? 1.450 0.680 -17.405 1.00 88.75 94 SER A CA 1
ATOM 742 C C . SER A 1 94 ? 1.526 0.408 -18.913 1.00 88.75 94 SER A C 1
ATOM 744 O O . SER A 1 94 ? 0.630 0.798 -19.662 1.00 88.75 94 SER A O 1
ATOM 746 N N . SER A 1 95 ? 2.584 -0.270 -19.368 1.00 85.31 95 SER A N 1
ATOM 747 C CA . SER A 1 95 ? 2.814 -0.608 -20.771 1.00 85.31 95 SER A CA 1
ATOM 748 C C . SER A 1 95 ? 3.685 -1.861 -20.914 1.00 85.31 95 SER A C 1
ATOM 750 O O . SER A 1 95 ? 4.388 -2.244 -19.982 1.00 85.31 95 SER A O 1
ATOM 752 N N . GLN A 1 96 ? 3.672 -2.479 -22.101 1.00 80.88 96 GLN A N 1
ATOM 753 C CA . GLN A 1 96 ? 4.590 -3.579 -22.440 1.00 80.88 96 GLN A CA 1
ATOM 754 C C . GLN A 1 96 ? 5.978 -3.084 -22.876 1.00 80.88 96 GLN A C 1
ATOM 756 O O . GLN A 1 96 ? 6.966 -3.799 -22.745 1.00 80.88 96 GLN A O 1
ATOM 761 N N . LYS A 1 97 ? 6.061 -1.867 -23.428 1.00 81.62 97 LYS A N 1
ATOM 762 C CA . LYS A 1 97 ? 7.298 -1.280 -23.951 1.00 81.62 97 LYS A CA 1
ATOM 763 C C . LYS A 1 97 ? 7.748 -0.182 -22.992 1.00 81.62 97 LYS A C 1
ATOM 765 O O . LYS A 1 97 ? 7.251 0.935 -23.084 1.00 81.62 97 LYS A O 1
ATOM 770 N N . ASN A 1 98 ? 8.706 -0.512 -22.126 1.00 86.62 98 ASN A N 1
ATOM 771 C CA . ASN A 1 98 ? 9.125 0.269 -20.951 1.00 86.62 98 ASN A CA 1
ATOM 772 C C . ASN A 1 98 ? 8.065 0.224 -19.834 1.00 86.62 98 ASN A C 1
ATOM 774 O O . ASN A 1 98 ? 7.325 1.192 -19.635 1.00 86.62 98 ASN A O 1
ATOM 778 N N . PRO A 1 99 ? 7.940 -0.920 -19.139 1.00 91.12 99 PRO A N 1
ATOM 779 C CA . PRO A 1 99 ? 6.963 -1.070 -18.073 1.00 91.12 99 PRO A CA 1
ATOM 780 C C . PRO A 1 99 ? 7.296 -0.140 -16.902 1.00 91.12 99 PRO A C 1
ATOM 782 O O . PRO A 1 99 ? 8.428 -0.108 -16.419 1.00 91.12 99 PRO A O 1
ATOM 785 N N . THR A 1 100 ? 6.293 0.599 -16.430 1.00 93.50 100 THR A N 1
ATOM 786 C CA . THR A 1 100 ? 6.365 1.340 -15.167 1.00 93.50 100 THR A CA 1
ATOM 787 C C . THR A 1 100 ? 5.271 0.866 -14.222 1.00 93.50 100 THR A C 1
ATOM 789 O O . THR A 1 100 ? 4.198 0.446 -14.668 1.00 93.50 100 THR A O 1
ATOM 792 N N . TYR A 1 101 ? 5.543 0.930 -12.922 1.00 94.44 101 TYR A N 1
ATOM 793 C CA . TYR A 1 101 ? 4.690 0.357 -11.885 1.00 94.44 101 TYR A CA 1
ATOM 794 C C . TYR A 1 101 ? 4.340 1.381 -10.814 1.00 94.44 101 TYR A C 1
ATOM 796 O O . TYR A 1 101 ? 5.175 2.185 -10.405 1.00 94.44 101 TYR A O 1
ATOM 804 N N . TYR A 1 102 ? 3.114 1.309 -10.304 1.00 94.81 102 TYR A N 1
ATOM 805 C CA . TYR A 1 102 ? 2.759 1.997 -9.067 1.00 94.81 102 TYR A CA 1
ATOM 806 C C . TYR A 1 102 ? 3.085 1.070 -7.896 1.00 94.81 102 TYR A C 1
ATOM 808 O O . TYR A 1 102 ? 2.349 0.110 -7.659 1.00 94.81 102 TYR A O 1
ATOM 816 N N . TRP A 1 103 ? 4.184 1.310 -7.184 1.00 95.81 103 TRP A N 1
ATOM 817 C CA . TRP A 1 103 ? 4.538 0.540 -5.988 1.00 95.81 103 TRP A CA 1
ATOM 818 C C . TRP A 1 103 ? 4.360 1.418 -4.746 1.00 95.81 103 TRP A C 1
ATOM 820 O O . TRP A 1 103 ? 5.033 2.446 -4.640 1.00 95.81 103 TRP A O 1
ATOM 830 N N . PRO A 1 104 ? 3.400 1.101 -3.858 1.00 95.44 104 PRO A N 1
ATOM 831 C CA . PRO A 1 104 ? 3.046 2.010 -2.780 1.00 95.44 104 PRO A CA 1
ATOM 832 C C . PRO A 1 104 ? 3.916 1.837 -1.539 1.00 95.44 104 PRO A C 1
ATOM 834 O O . PRO A 1 104 ? 4.253 0.722 -1.151 1.00 95.44 104 PRO A O 1
ATOM 837 N N . PHE A 1 105 ? 4.125 2.944 -0.831 1.00 94.94 105 PHE A N 1
ATOM 838 C CA . PHE A 1 105 ? 4.302 2.906 0.611 1.00 94.94 105 PHE A CA 1
ATOM 839 C C . PHE A 1 105 ? 2.935 2.677 1.254 1.00 94.94 105 PHE A C 1
ATOM 841 O O . PHE A 1 105 ? 1.956 3.369 0.945 1.00 94.94 105 PHE A O 1
ATOM 848 N N . VAL A 1 106 ? 2.864 1.662 2.110 1.00 97.62 106 VAL A N 1
ATOM 849 C CA . VAL A 1 106 ? 1.622 1.176 2.703 1.00 97.62 106 VAL A CA 1
ATOM 850 C C . VAL A 1 106 ? 1.536 1.674 4.133 1.00 97.62 106 VAL A C 1
ATOM 852 O O . VAL A 1 106 ? 2.468 1.492 4.910 1.00 97.62 106 VAL A O 1
ATOM 855 N N . VAL A 1 107 ? 0.400 2.260 4.494 1.00 98.06 107 VAL A N 1
ATOM 856 C CA . VAL A 1 107 ? 0.152 2.803 5.830 1.00 98.06 107 VAL A CA 1
ATOM 857 C C . VAL A 1 107 ? -1.146 2.224 6.370 1.00 98.06 107 VAL A C 1
ATOM 859 O O . VAL A 1 107 ? -2.193 2.315 5.727 1.00 98.06 107 VAL A O 1
ATOM 862 N N . PHE A 1 108 ? -1.089 1.647 7.563 1.00 98.25 108 PHE A N 1
ATOM 863 C CA . PHE A 1 108 ? -2.257 1.121 8.257 1.00 98.25 108 PHE A CA 1
ATOM 864 C C . PHE A 1 108 ? -2.871 2.213 9.125 1.00 98.25 108 PHE A C 1
ATOM 866 O O . PHE A 1 108 ? -2.156 2.903 9.855 1.00 98.25 108 PHE A O 1
ATOM 873 N N . LEU A 1 109 ? -4.191 2.379 9.041 1.00 98.12 109 LEU A N 1
ATOM 874 C CA . LEU A 1 109 ? -4.926 3.380 9.808 1.00 98.12 109 LEU A CA 1
ATOM 875 C C . LEU A 1 109 ? -5.964 2.725 10.721 1.00 98.12 109 LEU A C 1
ATOM 877 O O . LEU A 1 109 ? -6.602 1.738 10.343 1.00 98.12 109 LEU A O 1
ATOM 881 N N . ASP A 1 110 ? -6.179 3.328 11.887 1.00 97.06 110 ASP A N 1
ATOM 882 C CA . ASP A 1 110 ? -7.243 2.961 12.820 1.00 97.06 110 ASP A CA 1
ATOM 883 C C . ASP A 1 110 ? -8.637 3.378 12.307 1.00 97.06 110 ASP A C 1
ATOM 885 O O . ASP A 1 110 ? -8.797 4.019 11.263 1.00 97.06 110 ASP A O 1
ATOM 889 N N . SER A 1 111 ? -9.680 3.056 13.075 1.00 95.31 111 SER A N 1
ATOM 890 C CA . SER A 1 111 ? -11.072 3.394 12.741 1.00 95.31 111 SER A CA 1
ATOM 891 C C . SER A 1 111 ? -11.365 4.897 12.643 1.00 95.31 111 SER A C 1
ATOM 893 O O . SER A 1 111 ? -12.362 5.292 12.034 1.00 95.31 111 SER A O 1
ATOM 895 N N . ARG A 1 112 ? -10.495 5.747 13.200 1.00 95.38 112 ARG A N 1
ATOM 896 C CA . ARG A 1 112 ? -10.571 7.212 13.120 1.00 95.38 112 ARG A CA 1
ATOM 897 C C . ARG A 1 112 ? -9.778 7.765 11.931 1.00 95.38 112 ARG A C 1
ATOM 899 O O . ARG A 1 112 ? -9.789 8.976 11.720 1.00 95.38 112 ARG A O 1
ATOM 906 N N . GLY A 1 113 ? -9.114 6.903 11.157 1.00 96.25 113 GLY A N 1
ATOM 907 C CA . GLY A 1 113 ? -8.243 7.285 10.048 1.00 96.25 113 GLY A CA 1
ATOM 908 C C . GLY A 1 113 ? -6.864 7.771 10.500 1.00 96.25 113 GLY A C 1
ATOM 909 O O . GLY A 1 113 ? -6.209 8.490 9.748 1.00 96.25 113 GLY A O 1
ATOM 910 N N . CYS A 1 114 ? -6.428 7.438 11.716 1.00 97.69 114 CYS A N 1
ATOM 911 C CA . CYS A 1 114 ? -5.117 7.812 12.242 1.00 97.69 114 CYS A CA 1
ATOM 912 C C . CYS A 1 114 ? -4.076 6.719 12.002 1.00 97.69 114 CYS A C 1
ATOM 914 O O . CYS A 1 114 ? -4.387 5.537 12.103 1.00 97.69 114 CYS A O 1
ATOM 916 N N . VAL A 1 115 ? -2.841 7.125 11.708 1.00 98.19 115 VAL A N 1
ATOM 917 C CA . VAL A 1 115 ? -1.704 6.228 11.459 1.00 98.19 115 VAL A CA 1
ATOM 918 C C . VAL A 1 115 ? -1.493 5.284 12.639 1.00 98.19 115 VAL A C 1
ATOM 920 O O . VAL A 1 115 ? -1.393 5.740 13.776 1.00 98.19 115 VAL A O 1
ATOM 923 N N . LEU A 1 116 ? -1.393 3.986 12.356 1.00 98.25 116 LEU A N 1
ATOM 924 C CA . LEU A 1 116 ? -0.919 2.957 13.281 1.00 98.25 116 LEU A CA 1
ATOM 925 C C . LEU A 1 116 ? 0.561 2.671 13.035 1.00 98.25 116 LEU A C 1
ATOM 927 O O . LEU A 1 116 ? 1.372 2.805 13.942 1.00 98.25 116 LEU A O 1
ATOM 931 N N . GLU A 1 117 ? 0.909 2.312 11.803 1.00 97.94 117 GLU A N 1
ATOM 932 C CA . GLU A 1 117 ? 2.273 2.005 11.367 1.00 97.94 117 GLU A CA 1
ATOM 933 C C . GLU A 1 117 ? 2.331 1.900 9.835 1.00 97.94 117 GLU A C 1
ATOM 9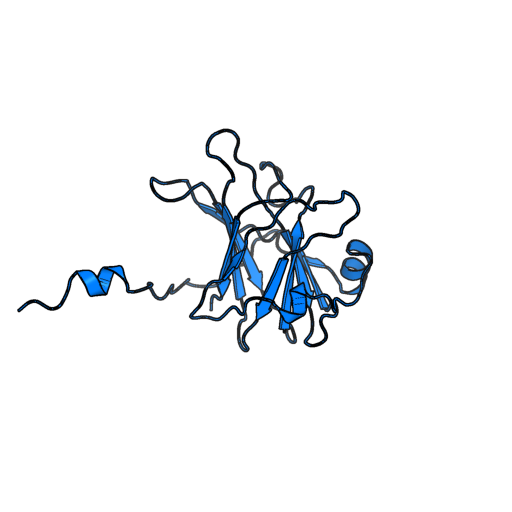35 O O . GLU A 1 117 ? 1.294 1.884 9.159 1.00 97.94 117 GLU A O 1
ATOM 940 N N . GLY A 1 118 ? 3.542 1.833 9.289 1.00 97.25 118 GLY A N 1
ATOM 941 C CA . GLY A 1 118 ? 3.809 1.668 7.863 1.00 97.25 118 GLY A CA 1
ATOM 942 C C . GLY A 1 118 ? 4.411 0.303 7.530 1.00 97.25 118 GLY A C 1
ATOM 943 O O . GLY A 1 118 ? 4.906 -0.411 8.403 1.00 97.25 118 GLY A O 1
ATOM 944 N N . ALA A 1 119 ? 4.403 -0.060 6.251 1.00 96.94 119 ALA A N 1
ATOM 945 C CA . ALA A 1 119 ? 5.104 -1.229 5.734 1.00 96.94 119 ALA A CA 1
ATOM 946 C C . ALA A 1 119 ? 5.718 -0.961 4.355 1.00 96.94 119 ALA A C 1
ATOM 948 O O . ALA A 1 119 ? 5.170 -0.217 3.535 1.00 96.94 119 ALA A O 1
ATOM 949 N N . GLY A 1 120 ? 6.852 -1.612 4.110 1.00 94.44 120 GLY A N 1
ATOM 950 C CA . GLY A 1 120 ? 7.597 -1.569 2.856 1.00 94.44 120 GLY A CA 1
ATOM 951 C C . GLY A 1 120 ? 8.310 -2.896 2.593 1.00 94.44 120 GLY A C 1
ATOM 952 O O . GLY A 1 120 ? 8.190 -3.843 3.374 1.00 94.44 120 GLY A O 1
ATOM 953 N N . GLY A 1 121 ? 9.029 -2.976 1.472 1.00 93.50 121 GLY A N 1
ATOM 954 C CA . GLY A 1 121 ? 9.847 -4.147 1.151 1.00 93.50 121 GLY A CA 1
ATOM 955 C C . GLY A 1 121 ? 9.043 -5.432 0.924 1.00 93.50 121 GLY A C 1
ATOM 956 O O . GLY A 1 121 ? 9.552 -6.526 1.157 1.00 93.50 121 GLY A O 1
ATOM 957 N N . PHE A 1 122 ? 7.771 -5.318 0.544 1.00 94.75 122 PHE A N 1
ATOM 958 C CA . PHE A 1 122 ? 6.813 -6.421 0.558 1.00 94.75 122 PHE A CA 1
ATOM 959 C C . PHE A 1 122 ? 6.683 -7.167 -0.778 1.00 94.75 122 PHE A C 1
ATOM 961 O O . PHE A 1 122 ? 5.782 -7.994 -0.905 1.00 94.75 122 PHE A O 1
ATOM 968 N N . LYS A 1 123 ? 7.541 -6.921 -1.778 1.00 94.75 123 LYS A N 1
ATOM 969 C CA . LYS A 1 123 ? 7.551 -7.698 -3.031 1.0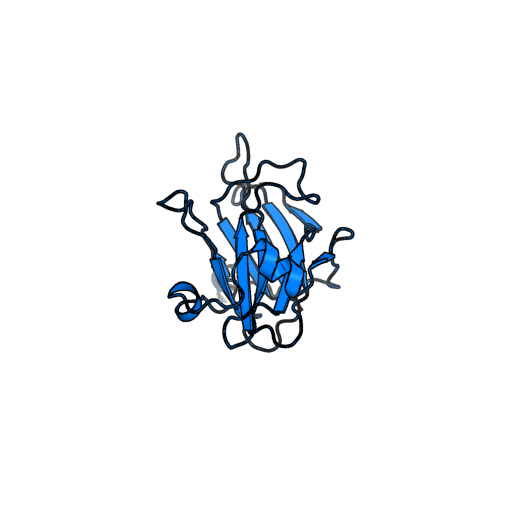0 94.75 123 LYS A CA 1
ATOM 970 C C . LYS A 1 123 ? 7.869 -9.169 -2.760 1.00 94.75 123 LYS A C 1
ATOM 972 O O . LYS A 1 123 ? 8.936 -9.509 -2.258 1.00 94.75 123 LYS A O 1
ATOM 977 N N . ASN A 1 124 ? 6.974 -10.050 -3.188 1.00 90.12 124 ASN A N 1
ATOM 978 C CA . ASN A 1 124 ? 7.141 -11.498 -3.108 1.00 90.12 124 ASN A CA 1
ATOM 979 C C . ASN A 1 124 ? 7.546 -12.113 -4.444 1.00 90.12 124 ASN A C 1
ATOM 981 O O . ASN A 1 124 ? 8.427 -12.968 -4.485 1.00 90.12 124 ASN A O 1
ATOM 985 N N . GLN A 1 125 ? 6.873 -11.724 -5.527 1.00 88.69 125 GLN A N 1
ATOM 986 C CA . GLN A 1 125 ? 7.057 -12.356 -6.829 1.00 88.69 125 GLN A CA 1
ATOM 987 C C . GLN A 1 125 ? 6.673 -11.432 -7.981 1.00 88.69 125 GLN A C 1
ATOM 989 O O . GLN A 1 125 ? 6.016 -10.407 -7.802 1.00 88.69 125 GLN A O 1
ATOM 994 N N . GLU A 1 126 ? 7.075 -11.823 -9.186 1.00 85.62 126 GLU A N 1
ATOM 995 C CA . GLU A 1 126 ? 6.680 -11.173 -10.431 1.00 85.62 126 GLU A CA 1
ATOM 996 C C . GLU A 1 126 ? 5.843 -12.139 -11.265 1.00 85.62 126 GLU A C 1
ATOM 998 O O . GLU A 1 126 ? 6.178 -13.312 -11.426 1.00 85.62 126 GLU A O 1
ATOM 1003 N N . GLY A 1 127 ? 4.727 -11.646 -11.793 1.00 78.50 127 GLY A N 1
ATOM 1004 C CA . GLY A 1 127 ? 3.921 -12.367 -12.765 1.00 78.50 127 GLY A CA 1
ATOM 1005 C C . GLY A 1 127 ? 4.288 -11.918 -14.170 1.00 78.50 127 GLY A C 1
ATOM 1006 O O . GLY A 1 127 ? 4.190 -10.730 -14.470 1.00 78.50 127 GLY A O 1
ATOM 1007 N N . GLN A 1 128 ? 4.658 -12.860 -15.037 1.00 73.06 128 GLN A N 1
ATOM 1008 C CA . GLN A 1 128 ? 4.908 -12.562 -16.447 1.00 73.06 128 GLN A CA 1
ATOM 1009 C C . GLN A 1 128 ? 3.628 -12.115 -17.160 1.00 73.06 128 GLN A C 1
ATOM 1011 O O . GLN A 1 128 ? 2.522 -12.556 -16.831 1.00 73.06 128 GLN A O 1
ATOM 1016 N N . ALA A 1 129 ? 3.797 -11.262 -18.169 1.00 71.19 129 ALA A N 1
ATOM 1017 C CA . ALA A 1 129 ? 2.707 -10.883 -19.053 1.00 71.19 129 ALA A CA 1
ATOM 1018 C C . ALA A 1 129 ? 2.157 -12.107 -19.807 1.00 71.19 129 ALA A C 1
ATOM 1020 O O . ALA A 1 129 ? 2.891 -13.025 -20.173 1.00 71.19 129 ALA A O 1
ATOM 1021 N N . ASN A 1 130 ? 0.859 -12.097 -20.091 1.00 69.75 130 ASN A N 1
ATOM 1022 C CA . ASN A 1 130 ? 0.219 -13.030 -21.011 1.00 69.75 130 ASN A CA 1
ATOM 1023 C C . ASN A 1 130 ? -0.737 -12.272 -21.946 1.00 69.75 130 ASN A C 1
ATOM 1025 O O . ASN A 1 130 ? -0.814 -11.047 -21.914 1.00 69.75 130 ASN A O 1
ATOM 1029 N N . ILE A 1 131 ? -1.482 -12.997 -22.787 1.00 60.72 131 ILE A N 1
ATOM 1030 C CA . ILE A 1 131 ? -2.392 -12.409 -23.791 1.00 60.72 131 ILE A CA 1
ATOM 1031 C C . ILE A 1 131 ? -3.428 -11.452 -23.161 1.00 60.72 131 ILE A C 1
ATOM 1033 O O . ILE A 1 131 ? -3.932 -10.560 -23.836 1.00 60.72 131 ILE A O 1
ATOM 1037 N N . ILE A 1 132 ? -3.750 -11.626 -21.875 1.00 66.31 132 ILE A N 1
ATOM 1038 C CA . ILE A 1 132 ? -4.848 -10.936 -21.186 1.00 66.31 132 ILE A CA 1
ATOM 1039 C C . ILE A 1 132 ? -4.328 -9.940 -20.133 1.00 66.31 132 ILE A C 1
ATOM 1041 O O . ILE A 1 132 ? -5.040 -9.005 -19.769 1.00 66.31 132 ILE A O 1
ATOM 1045 N N . GLN A 1 133 ? -3.111 -10.124 -19.615 1.00 65.12 133 GLN A N 1
ATOM 1046 C CA . GLN A 1 133 ? -2.579 -9.353 -18.490 1.00 65.12 133 GLN A CA 1
ATOM 1047 C C . GLN A 1 133 ? -1.155 -8.877 -18.764 1.00 65.12 133 GLN A C 1
ATOM 1049 O O . GLN A 1 133 ? -0.312 -9.641 -19.228 1.00 65.12 133 GLN A O 1
ATOM 1054 N N . HIS A 1 134 ? -0.878 -7.618 -18.427 1.00 76.31 134 HIS A N 1
ATOM 1055 C CA . HIS A 1 134 ? 0.490 -7.113 -18.367 1.00 76.31 134 HIS A CA 1
ATOM 1056 C C . HIS A 1 134 ? 1.291 -7.793 -17.249 1.00 76.31 134 HIS A C 1
ATOM 1058 O O . HIS A 1 134 ? 0.717 -8.408 -16.346 1.00 76.31 134 HIS A O 1
ATOM 1064 N N . GLU A 1 135 ? 2.616 -7.642 -17.308 1.00 86.69 135 GLU A N 1
ATOM 1065 C CA . GLU A 1 135 ? 3.513 -8.007 -16.210 1.00 86.69 135 GLU A CA 1
ATOM 1066 C C . GLU A 1 135 ? 3.036 -7.335 -14.915 1.00 86.69 135 GLU A C 1
ATOM 1068 O O . GLU A 1 135 ? 2.511 -6.212 -14.932 1.00 86.69 135 GLU A O 1
ATOM 1073 N N . ARG A 1 136 ? 3.166 -8.042 -13.794 1.00 91.12 136 ARG A N 1
ATOM 1074 C CA . ARG A 1 136 ? 2.768 -7.529 -12.484 1.00 91.12 136 ARG A CA 1
ATOM 1075 C C . ARG A 1 136 ? 3.836 -7.778 -11.437 1.00 91.12 136 ARG A C 1
ATOM 1077 O O . ARG A 1 136 ? 4.431 -8.852 -11.401 1.00 91.12 136 ARG A O 1
ATOM 1084 N N . ILE A 1 137 ? 3.980 -6.822 -10.534 1.00 94.00 137 ILE A N 1
ATOM 1085 C CA . ILE A 1 137 ? 4.687 -6.999 -9.270 1.00 94.00 137 ILE A CA 1
ATOM 1086 C C . ILE A 1 137 ? 3.646 -7.414 -8.234 1.00 94.00 137 ILE A C 1
ATOM 1088 O O . ILE A 1 137 ? 2.591 -6.784 -8.112 1.00 94.00 137 ILE A O 1
ATOM 1092 N N . GLU A 1 138 ? 3.924 -8.491 -7.514 1.00 94.75 138 GLU A N 1
ATOM 1093 C CA . GLU A 1 138 ? 3.074 -9.000 -6.451 1.00 94.75 138 GLU A CA 1
ATOM 1094 C C . GLU A 1 138 ? 3.792 -8.896 -5.111 1.00 94.75 138 GLU A C 1
ATOM 1096 O O . GLU A 1 138 ? 4.971 -9.230 -4.988 1.00 94.75 138 GLU A O 1
ATOM 1101 N N . GLY A 1 139 ? 3.056 -8.474 -4.091 1.00 95.31 139 GLY A N 1
ATOM 1102 C CA . GLY A 1 139 ? 3.548 -8.456 -2.728 1.00 95.31 139 GLY A CA 1
ATOM 1103 C C . GLY A 1 139 ? 2.454 -8.724 -1.712 1.00 95.31 139 GLY A C 1
ATOM 1104 O O . GLY A 1 139 ? 1.272 -8.504 -1.983 1.00 95.31 139 GLY A O 1
ATOM 1105 N N . VAL A 1 140 ? 2.854 -9.216 -0.549 1.00 96.25 140 VAL A N 1
ATOM 1106 C CA . VAL A 1 140 ? 1.953 -9.630 0.522 1.00 96.25 140 VAL A CA 1
ATOM 1107 C C . VAL A 1 140 ? 2.192 -8.783 1.761 1.00 96.25 140 VAL A C 1
ATOM 1109 O O . VAL A 1 140 ? 3.315 -8.597 2.223 1.00 96.25 140 VAL A O 1
ATOM 1112 N N . LEU A 1 141 ? 1.098 -8.282 2.320 1.00 96.75 141 LEU A N 1
ATOM 1113 C CA . LEU A 1 141 ? 1.071 -7.509 3.547 1.00 96.75 141 LEU A CA 1
ATOM 1114 C C . LEU A 1 141 ? 0.376 -8.299 4.642 1.00 96.75 141 LEU A C 1
ATOM 1116 O O . LEU A 1 141 ? -0.739 -8.775 4.434 1.00 96.75 141 LEU A O 1
ATOM 1120 N N . GLN A 1 142 ? 0.979 -8.317 5.826 1.00 96.44 142 GLN A N 1
ATOM 1121 C CA . GLN A 1 142 ? 0.286 -8.689 7.050 1.00 96.44 142 GLN A CA 1
ATOM 1122 C C . GLN A 1 142 ? -0.395 -7.460 7.662 1.00 96.44 142 GLN A C 1
ATOM 1124 O O . GLN A 1 142 ? 0.222 -6.404 7.824 1.00 96.44 142 GLN A O 1
ATOM 1129 N N . ILE A 1 143 ? -1.667 -7.586 8.015 1.00 96.75 143 ILE A N 1
ATOM 1130 C CA . ILE A 1 143 ? -2.471 -6.504 8.581 1.00 96.75 143 ILE A CA 1
ATOM 1131 C C . ILE A 1 143 ? -2.282 -6.480 10.103 1.00 96.75 143 ILE A C 1
ATOM 1133 O O . ILE A 1 143 ? -2.520 -7.501 10.753 1.00 96.75 143 ILE A O 1
ATOM 1137 N N . PRO A 1 144 ? -1.863 -5.350 10.707 1.00 95.50 144 PRO A N 1
ATOM 1138 C CA . PRO A 1 144 ? -1.812 -5.259 12.156 1.00 95.50 144 PRO A CA 1
ATOM 1139 C C . PRO A 1 144 ? -3.205 -5.239 12.768 1.00 95.50 144 PRO A C 1
ATOM 1141 O O . PRO A 1 144 ? -4.175 -4.778 12.156 1.00 95.50 144 PRO A O 1
ATOM 1144 N N . ALA A 1 145 ? -3.279 -5.670 14.026 1.00 92.56 145 ALA A N 1
ATOM 1145 C CA . ALA A 1 145 ? -4.485 -5.524 14.822 1.00 92.56 145 ALA A CA 1
ATOM 1146 C C . ALA A 1 145 ? -4.966 -4.063 14.813 1.00 92.56 145 ALA A C 1
ATOM 1148 O O . ALA A 1 145 ? -4.160 -3.137 14.783 1.00 92.56 145 ALA A O 1
ATOM 1149 N N . GLN A 1 146 ? -6.286 -3.869 14.879 1.00 93.94 146 GLN A N 1
ATOM 1150 C CA . GLN A 1 146 ? -6.939 -2.550 14.925 1.00 93.94 146 GLN A CA 1
ATOM 1151 C C . GLN A 1 146 ? -6.887 -1.736 13.620 1.00 93.94 146 GLN A C 1
ATOM 1153 O O . GLN A 1 146 ? -7.419 -0.625 13.588 1.00 93.94 146 GLN A O 1
ATOM 1158 N N . SER A 1 147 ? -6.316 -2.282 12.542 1.00 96.81 147 SER A N 1
ATOM 1159 C CA . SER A 1 147 ? -6.396 -1.658 11.218 1.00 96.81 147 SER A CA 1
ATOM 1160 C C . SER A 1 147 ? -7.819 -1.686 10.681 1.00 96.81 147 SER A C 1
ATOM 1162 O O . SER A 1 147 ? -8.400 -2.755 10.521 1.00 96.81 147 SER A O 1
ATOM 1164 N N . GLU A 1 148 ? -8.338 -0.518 10.320 1.00 97.00 148 GLU A N 1
ATOM 1165 C CA . GLU A 1 148 ? -9.625 -0.369 9.633 1.00 97.00 148 GLU A CA 1
ATOM 1166 C C . GLU A 1 148 ? -9.429 0.078 8.177 1.00 97.00 148 GLU A C 1
ATOM 1168 O O . GLU A 1 148 ? -10.262 -0.200 7.313 1.00 97.00 148 GLU A O 1
ATOM 1173 N N . TYR A 1 149 ? -8.313 0.750 7.876 1.00 97.62 149 TYR A N 1
ATOM 1174 C CA . TYR A 1 149 ? -7.994 1.196 6.524 1.00 97.62 149 TYR A CA 1
ATOM 1175 C C . TYR A 1 149 ? -6.538 0.931 6.159 1.00 97.62 149 TYR A C 1
ATOM 1177 O O . TYR A 1 149 ? -5.653 0.891 7.014 1.00 97.62 149 TYR A O 1
ATOM 1185 N N . ILE A 1 150 ? -6.299 0.830 4.854 1.00 97.69 150 ILE A N 1
ATOM 1186 C CA . ILE A 1 150 ? -4.965 0.868 4.260 1.00 97.69 150 ILE A CA 1
ATOM 1187 C C . ILE A 1 150 ? -4.891 2.053 3.322 1.00 97.69 150 ILE A C 1
ATOM 1189 O O . ILE A 1 150 ? -5.662 2.136 2.362 1.00 97.69 150 ILE A O 1
ATOM 1193 N N . LEU A 1 151 ? -3.941 2.936 3.594 1.00 97.12 151 LEU A N 1
ATOM 1194 C CA . LEU A 1 151 ? -3.550 4.037 2.735 1.00 97.12 151 LEU A CA 1
ATOM 1195 C C . LEU A 1 151 ? -2.344 3.613 1.891 1.00 97.12 151 LEU A C 1
ATOM 1197 O O . LEU A 1 151 ? -1.407 2.988 2.382 1.00 97.12 151 LEU A O 1
ATOM 1201 N N . LEU A 1 152 ? -2.396 3.939 0.602 1.00 96.75 152 LEU A N 1
ATOM 1202 C CA . LEU A 1 152 ? -1.394 3.589 -0.398 1.00 96.75 152 LEU A CA 1
ATOM 1203 C C . LEU A 1 152 ? -0.924 4.868 -1.083 1.00 96.75 152 LEU A C 1
ATOM 1205 O O . LEU A 1 152 ? -1.650 5.427 -1.907 1.00 96.75 152 LEU A O 1
ATOM 1209 N N . THR A 1 153 ? 0.284 5.315 -0.765 1.00 92.31 153 THR A N 1
ATOM 1210 C CA . THR A 1 153 ? 0.900 6.512 -1.360 1.00 92.31 153 THR A CA 1
ATOM 1211 C C . THR A 1 153 ? 2.049 6.098 -2.278 1.00 92.31 153 THR A C 1
ATOM 1213 O O . THR A 1 153 ? 2.729 5.119 -1.966 1.00 92.31 153 THR A O 1
ATOM 1216 N N . PRO A 1 154 ? 2.274 6.766 -3.422 1.00 89.06 154 PRO A N 1
ATOM 1217 C CA . PRO A 1 154 ? 3.341 6.372 -4.336 1.00 89.06 154 PRO A CA 1
ATOM 1218 C C . PRO A 1 154 ? 4.723 6.528 -3.699 1.00 89.06 154 PRO A C 1
ATOM 1220 O O . PRO A 1 154 ? 4.970 7.481 -2.960 1.00 89.06 154 PRO A O 1
ATOM 1223 N N . LEU A 1 155 ? 5.634 5.618 -4.041 1.00 82.69 155 LEU A N 1
ATOM 1224 C CA . LEU A 1 155 ? 7.059 5.748 -3.753 1.00 82.69 155 LEU A CA 1
ATOM 1225 C C . LEU A 1 155 ? 7.814 6.275 -4.973 1.00 82.69 155 LEU A C 1
ATOM 1227 O O . LEU A 1 155 ? 7.531 5.895 -6.108 1.00 82.69 155 LEU A O 1
ATOM 1231 N N . ALA A 1 156 ? 8.813 7.123 -4.724 1.00 77.62 156 ALA A N 1
ATOM 1232 C CA . ALA A 1 156 ? 9.783 7.509 -5.747 1.00 77.62 156 ALA A CA 1
ATOM 1233 C C . ALA A 1 156 ? 10.781 6.371 -6.034 1.00 77.62 156 ALA A C 1
ATOM 1235 O O . ALA A 1 156 ? 11.216 6.198 -7.169 1.00 77.62 156 ALA A O 1
ATOM 1236 N N . SER A 1 157 ? 11.119 5.588 -5.008 1.00 79.00 157 SER A N 1
ATOM 1237 C CA . SER A 1 157 ? 11.990 4.415 -5.075 1.00 79.00 157 SER A CA 1
ATOM 1238 C C . SER A 1 157 ? 11.657 3.442 -3.941 1.00 79.00 157 SER A C 1
ATOM 1240 O O . SER A 1 157 ? 11.087 3.839 -2.922 1.00 79.00 157 SER A O 1
ATOM 1242 N N . ALA A 1 158 ? 12.004 2.167 -4.116 1.00 85.44 158 ALA A N 1
ATOM 1243 C CA . ALA A 1 158 ? 11.848 1.145 -3.087 1.00 85.44 158 ALA A CA 1
ATOM 1244 C C . ALA A 1 158 ? 12.889 0.032 -3.270 1.00 85.44 158 ALA A C 1
ATOM 1246 O O . ALA A 1 158 ? 13.143 -0.397 -4.394 1.00 85.44 158 ALA A O 1
ATOM 1247 N N . ILE A 1 159 ? 13.469 -0.424 -2.157 1.00 84.56 159 ILE A N 1
ATOM 1248 C CA . ILE A 1 159 ? 14.588 -1.383 -2.131 1.00 84.56 159 ILE A CA 1
ATOM 1249 C C . ILE A 1 159 ? 14.234 -2.750 -2.734 1.00 84.56 159 ILE A C 1
ATOM 1251 O O . ILE A 1 159 ? 15.082 -3.457 -3.266 1.00 84.56 159 ILE A O 1
ATOM 1255 N N . ASP A 1 160 ? 12.964 -3.139 -2.667 1.00 86.50 160 ASP A N 1
ATOM 1256 C CA . ASP A 1 160 ? 12.476 -4.426 -3.151 1.00 86.50 160 ASP A CA 1
ATOM 1257 C C . ASP A 1 160 ? 12.189 -4.436 -4.663 1.00 86.50 160 ASP A C 1
ATOM 1259 O O . ASP A 1 160 ? 11.984 -5.501 -5.242 1.00 86.50 160 ASP A O 1
ATOM 1263 N N . VAL A 1 161 ? 12.206 -3.275 -5.324 1.00 90.56 161 VAL A N 1
ATOM 1264 C CA . VAL A 1 161 ? 11.911 -3.101 -6.760 1.00 90.56 161 VAL A CA 1
ATOM 1265 C C . VAL A 1 161 ? 12.892 -2.133 -7.438 1.00 90.56 161 VAL A C 1
ATOM 1267 O O . VAL A 1 161 ? 12.517 -1.421 -8.366 1.00 90.56 161 VAL A O 1
ATOM 1270 N N . GLU A 1 162 ? 14.150 -2.087 -6.988 1.00 89.25 162 GLU A N 1
ATOM 1271 C CA . GLU A 1 162 ? 15.178 -1.171 -7.525 1.00 89.25 162 GLU A CA 1
ATOM 1272 C C . GLU A 1 162 ? 15.450 -1.359 -9.025 1.00 89.25 162 GLU A C 1
ATOM 1274 O O . GLU A 1 162 ? 15.860 -0.424 -9.711 1.00 89.25 162 GLU A O 1
ATOM 1279 N N . ASP A 1 163 ? 15.191 -2.556 -9.553 1.00 89.31 163 ASP A N 1
ATOM 1280 C CA . ASP A 1 163 ? 15.323 -2.898 -10.969 1.00 89.31 163 ASP A CA 1
ATOM 1281 C C . ASP A 1 163 ? 14.122 -2.449 -11.825 1.00 89.31 163 ASP A C 1
ATOM 1283 O O . ASP A 1 163 ? 14.123 -2.630 -13.046 1.00 89.31 163 ASP A O 1
ATOM 1287 N N . LYS A 1 164 ? 13.088 -1.859 -11.210 1.00 90.31 164 LYS A N 1
ATOM 1288 C CA . LYS A 1 164 ? 11.846 -1.441 -11.871 1.00 90.31 164 LYS A CA 1
ATOM 1289 C C . LYS A 1 164 ? 11.700 0.079 -11.878 1.00 90.31 164 LYS A C 1
ATOM 1291 O O . LYS A 1 164 ? 12.093 0.789 -10.959 1.00 90.31 164 LYS A O 1
ATOM 1296 N N . MET A 1 165 ? 11.050 0.594 -12.920 1.00 92.25 165 MET A N 1
ATOM 1297 C CA . MET A 1 165 ? 10.695 2.010 -12.998 1.00 92.25 165 MET A CA 1
ATOM 1298 C C . MET A 1 165 ? 9.379 2.274 -12.261 1.00 92.25 165 MET A C 1
ATOM 1300 O O . MET A 1 165 ? 8.334 1.735 -12.637 1.00 92.25 165 MET A O 1
ATOM 1304 N N . LEU A 1 166 ? 9.414 3.129 -11.238 1.00 93.19 166 LEU A N 1
ATOM 1305 C CA . LEU A 1 166 ? 8.220 3.521 -10.489 1.00 93.19 166 LEU A CA 1
ATOM 1306 C C . LEU A 1 166 ? 7.536 4.758 -11.077 1.00 93.19 166 LEU A C 1
ATOM 1308 O O . LEU A 1 166 ? 8.157 5.622 -11.695 1.00 93.19 166 LEU A O 1
ATOM 1312 N N . THR A 1 167 ? 6.223 4.825 -10.884 1.00 92.25 167 THR A N 1
ATOM 1313 C CA . THR A 1 167 ? 5.368 5.942 -11.286 1.00 92.25 167 THR A CA 1
ATOM 1314 C C . THR A 1 167 ? 4.318 6.232 -10.211 1.00 92.25 167 THR A C 1
ATOM 1316 O O . THR A 1 167 ? 3.934 5.362 -9.431 1.00 92.25 167 THR A O 1
ATOM 1319 N N . ASN A 1 168 ? 3.817 7.466 -10.188 1.00 91.19 168 ASN A N 1
ATOM 1320 C CA . ASN A 1 168 ? 2.775 7.921 -9.267 1.00 91.19 168 ASN A CA 1
ATOM 1321 C C . ASN A 1 168 ? 1.339 7.632 -9.742 1.00 91.19 168 ASN A C 1
ATOM 1323 O O . ASN A 1 168 ? 0.381 8.037 -9.095 1.00 91.19 168 ASN A O 1
ATOM 1327 N N . HIS A 1 169 ? 1.174 6.933 -10.862 1.00 92.38 169 HIS A N 1
ATOM 1328 C CA . HIS A 1 169 ? -0.121 6.517 -11.390 1.00 92.38 169 HIS A CA 1
ATOM 1329 C C . HIS A 1 169 ? -0.055 5.077 -11.885 1.00 92.38 169 HIS A C 1
ATOM 1331 O O . HIS A 1 169 ? 1.004 4.601 -12.278 1.00 92.38 169 HIS A O 1
ATOM 1337 N N . GLY A 1 170 ? -1.181 4.371 -11.918 1.00 93.38 170 GLY A N 1
ATOM 1338 C CA . GLY A 1 170 ? -1.183 2.999 -12.418 1.00 93.38 170 GLY A CA 1
ATOM 1339 C C . GLY A 1 170 ? -2.447 2.237 -12.074 1.00 93.38 170 GLY A C 1
ATOM 1340 O O . GLY A 1 170 ? -3.523 2.819 -11.931 1.00 93.38 170 GLY A O 1
ATOM 1341 N N . GLN A 1 171 ? -2.311 0.920 -11.948 1.00 94.75 171 GLN A N 1
ATOM 1342 C CA . GLN A 1 171 ? -3.401 0.039 -11.559 1.00 94.75 171 GLN A CA 1
ATOM 1343 C C . GLN A 1 171 ? -2.940 -0.916 -10.465 1.00 94.75 171 GLN A C 1
ATOM 1345 O O . GLN A 1 171 ? -1.966 -1.650 -10.635 1.00 94.75 171 GLN A O 1
ATOM 1350 N N . LEU A 1 172 ? -3.705 -0.945 -9.375 1.00 96.50 172 LEU A N 1
ATOM 1351 C CA . LEU A 1 172 ? -3.548 -1.923 -8.309 1.00 96.50 172 LEU A CA 1
ATOM 1352 C C . LEU A 1 172 ? -4.767 -2.840 -8.228 1.00 96.50 172 LEU A C 1
ATOM 1354 O O . LEU A 1 172 ? -5.906 -2.394 -8.388 1.00 96.50 172 LEU A O 1
ATOM 1358 N N . LYS A 1 173 ? -4.531 -4.107 -7.889 1.00 96.44 173 LYS A N 1
ATOM 1359 C CA . LYS A 1 173 ? -5.565 -5.043 -7.436 1.00 96.44 173 LYS A CA 1
ATOM 1360 C C . LYS A 1 173 ? -5.184 -5.609 -6.078 1.00 96.44 173 LYS A C 1
ATOM 1362 O O . LYS A 1 173 ? -4.188 -6.322 -5.961 1.00 96.44 173 LYS A O 1
ATOM 1367 N N . LEU A 1 174 ? -6.013 -5.324 -5.083 1.00 97.44 174 LEU A N 1
ATOM 1368 C CA . LEU A 1 174 ? -5.890 -5.849 -3.732 1.00 97.44 174 LEU A CA 1
ATOM 1369 C C . LEU A 1 174 ? -6.817 -7.048 -3.565 1.00 97.44 174 LEU A C 1
ATOM 1371 O O . LEU A 1 174 ? -7.993 -6.993 -3.941 1.00 97.44 174 LEU A O 1
ATOM 1375 N N . VAL A 1 175 ? -6.293 -8.113 -2.972 1.00 95.56 175 VAL A N 1
ATOM 1376 C CA . VAL A 1 175 ? -7.027 -9.342 -2.669 1.00 95.56 175 VAL A CA 1
ATOM 1377 C C . VAL A 1 175 ? -6.750 -9.710 -1.219 1.00 95.56 175 VAL A C 1
ATOM 1379 O O . VAL A 1 175 ? -5.593 -9.813 -0.830 1.00 95.56 175 VAL A O 1
ATOM 1382 N N . ALA A 1 176 ? -7.796 -9.890 -0.415 1.00 94.62 176 ALA A N 1
ATOM 1383 C CA . ALA A 1 176 ? -7.639 -10.439 0.925 1.00 94.62 176 ALA A CA 1
ATOM 1384 C C . ALA A 1 176 ? -7.372 -11.946 0.820 1.00 94.62 176 ALA A C 1
ATOM 1386 O O . ALA A 1 176 ? -8.096 -12.643 0.107 1.00 94.62 176 ALA A O 1
ATOM 1387 N N . ILE A 1 177 ? -6.347 -12.426 1.520 1.00 90.25 177 ILE A N 1
ATOM 1388 C CA . ILE A 1 177 ? -5.926 -13.833 1.526 1.00 90.25 177 ILE A CA 1
ATOM 1389 C C . ILE A 1 177 ? -5.919 -14.366 2.965 1.00 90.25 177 ILE A C 1
ATOM 1391 O O . ILE A 1 177 ? -5.856 -13.579 3.915 1.00 90.25 177 ILE A O 1
ATOM 1395 N N . ARG A 1 178 ? -6.062 -15.686 3.117 1.00 81.56 178 ARG A N 1
ATOM 1396 C CA . ARG A 1 178 ? -6.053 -16.367 4.419 1.00 81.56 178 ARG A CA 1
ATOM 1397 C C . ARG A 1 178 ? -4.672 -16.921 4.701 1.00 81.56 178 ARG A C 1
ATOM 1399 O O . ARG A 1 178 ? -4.155 -17.610 3.800 1.00 81.56 178 ARG A O 1
#

Secondary structure (DSSP, 8-state):
----HHHHHS--------S----TT-EEE-HHHHHHHHT-SB--SHHHHTPEEEBTTB-EEE-----SSTT----EEEEEPTT--EEEEEEEPS-SSS-EE--EEEEEE-TTSBEEEEEE--EEEEEPP-SS---EEEEEEEPPTT--EEEEEE-S--GGGTTSEE-S--EEEEEEE-